Protein AF-A0A972EZA9-F1 (afdb_monomer)

Secondary structure (DSSP, 8-state):
---EEE--GGGPBPPTT----BSEEEEEE-TTT--EEEEETTTGGGT-GGGGGHHHHHHHHHTT---HHHHHHHHHTTSS-HHHHHHHHHHHT-S---HHHHHHHHHHHHHHHHH----HHHHHHHHHHHSS---HHHHHHHHHH--

pLDDT: mean 78.67, std 12.11, range [39.59, 97.62]

Structure (mmCIF, N/CA/C/O backbone):
data_AF-A0A972EZA9-F1
#
_entry.id   AF-A0A972EZA9-F1
#
loop_
_atom_site.group_PDB
_atom_site.id
_atom_site.type_symbol
_atom_site.label_atom_id
_atom_site.label_alt_id
_atom_site.label_comp_id
_atom_site.label_asym_id
_atom_site.label_entity_id
_atom_site.label_seq_id
_atom_site.pdbx_PDB_ins_code
_atom_site.Cartn_x
_atom_site.Cartn_y
_atom_site.Cartn_z
_atom_site.occupancy
_atom_site.B_iso_or_equiv
_atom_site.auth_seq_id
_atom_site.auth_comp_id
_atom_site.auth_asym_id
_atom_site.auth_atom_id
_atom_site.pdbx_PDB_model_num
ATOM 1 N N . MET A 1 1 ? -17.275 0.789 0.125 1.00 39.59 1 MET A N 1
ATOM 2 C CA . MET A 1 1 ? -16.044 0.893 0.938 1.00 39.59 1 MET A CA 1
ATOM 3 C C . MET A 1 1 ? -15.950 2.340 1.412 1.00 39.59 1 MET A C 1
ATOM 5 O O . MET A 1 1 ? -15.148 3.080 0.875 1.00 39.59 1 MET A O 1
ATOM 9 N N . ASP A 1 2 ? -16.783 2.738 2.380 1.00 45.19 2 ASP A N 1
ATOM 10 C CA . ASP A 1 2 ? -16.853 4.120 2.907 1.00 45.19 2 ASP A CA 1
ATOM 11 C C . ASP A 1 2 ? -16.716 4.109 4.439 1.00 45.19 2 ASP A C 1
ATOM 13 O O . ASP A 1 2 ? -17.569 4.593 5.177 1.00 45.19 2 ASP A O 1
ATOM 17 N N . HIS A 1 3 ? -15.659 3.468 4.941 1.00 64.31 3 HIS A N 1
ATOM 18 C CA . HIS A 1 3 ? -15.493 3.205 6.377 1.00 64.31 3 HIS A CA 1
ATOM 19 C C . HIS A 1 3 ? -14.159 3.718 6.936 1.00 64.31 3 HIS A C 1
ATOM 21 O O . HIS A 1 3 ? -13.709 3.263 7.982 1.00 64.31 3 HIS A O 1
ATOM 27 N N . ILE A 1 4 ? -13.485 4.636 6.239 1.00 63.25 4 ILE A N 1
ATOM 28 C CA . ILE A 1 4 ? -12.234 5.240 6.714 1.00 63.25 4 ILE A CA 1
ATOM 29 C C . ILE A 1 4 ? -12.410 6.751 6.734 1.00 63.25 4 ILE A C 1
ATOM 31 O O . ILE A 1 4 ? -12.702 7.356 5.705 1.00 63.25 4 ILE A O 1
ATOM 35 N N . TRP A 1 5 ? -12.196 7.344 7.905 1.00 70.12 5 TRP A N 1
ATOM 36 C CA . TRP A 1 5 ? -12.274 8.783 8.119 1.00 70.12 5 TRP A CA 1
ATOM 37 C C . TRP A 1 5 ? -10.928 9.301 8.611 1.00 70.12 5 TRP A C 1
ATOM 39 O O . TRP A 1 5 ? -10.218 8.642 9.380 1.00 70.12 5 TRP A O 1
ATOM 49 N N . TYR A 1 6 ? -10.575 10.499 8.160 1.00 66.81 6 TYR A N 1
ATOM 50 C CA . TYR A 1 6 ? -9.352 11.180 8.559 1.00 66.81 6 TYR A CA 1
ATOM 51 C C . TYR A 1 6 ? -9.716 12.382 9.422 1.00 66.81 6 TYR A C 1
ATOM 53 O O . TYR A 1 6 ? -10.612 13.144 9.068 1.00 66.81 6 TYR A O 1
ATOM 61 N N . ALA A 1 7 ? -9.022 12.527 10.544 1.00 67.00 7 ALA A N 1
ATOM 62 C CA . ALA A 1 7 ? -9.154 13.655 11.452 1.00 67.00 7 ALA A CA 1
ATOM 63 C C . ALA A 1 7 ? -7.801 14.358 11.564 1.00 67.00 7 ALA A C 1
ATOM 65 O O . ALA A 1 7 ? -6.759 13.693 11.585 1.00 67.00 7 ALA A O 1
ATOM 66 N N . ASP A 1 8 ? -7.802 15.684 11.651 1.00 70.94 8 ASP A N 1
ATOM 67 C CA . ASP A 1 8 ? -6.594 16.425 11.998 1.00 70.94 8 ASP A CA 1
ATOM 68 C C . ASP A 1 8 ? -6.173 16.119 13.443 1.00 70.94 8 ASP A C 1
ATOM 70 O O . ASP A 1 8 ? -6.900 15.488 14.210 1.00 70.94 8 ASP A O 1
ATOM 74 N N . ILE A 1 9 ? -4.958 16.514 13.834 1.00 69.75 9 ILE A N 1
ATOM 75 C CA . ILE A 1 9 ? -4.463 16.224 15.191 1.00 69.75 9 ILE A CA 1
ATOM 76 C C . ILE A 1 9 ? -5.300 16.908 16.280 1.00 69.75 9 ILE A C 1
ATOM 78 O O . ILE A 1 9 ? -5.367 16.409 17.399 1.00 69.75 9 ILE A O 1
ATOM 82 N N . GLU A 1 10 ? -5.934 18.027 15.931 1.00 77.19 10 GLU A N 1
ATOM 83 C CA . GLU A 1 10 ? -6.837 18.799 16.788 1.00 77.19 10 GLU A CA 1
ATOM 84 C C . GLU A 1 10 ? -8.171 18.069 17.010 1.00 77.19 10 GLU A C 1
ATOM 86 O O . GLU A 1 10 ? -8.736 18.151 18.096 1.00 77.19 10 GLU A O 1
ATOM 91 N N . ASP A 1 11 ? -8.600 17.269 16.028 1.00 78.94 11 ASP A N 1
ATOM 92 C CA . ASP A 1 11 ? -9.815 16.444 16.059 1.00 78.94 11 ASP A CA 1
ATOM 93 C C . ASP A 1 11 ? -9.513 14.961 16.332 1.00 78.94 11 ASP A C 1
ATOM 95 O O . ASP A 1 11 ? -10.357 14.078 16.130 1.00 78.94 11 ASP A O 1
ATOM 99 N N . ALA A 1 12 ? -8.283 14.657 16.757 1.00 77.25 12 ALA A N 1
ATOM 100 C CA . ALA A 1 12 ? -7.857 13.289 16.972 1.00 77.25 12 ALA A CA 1
ATOM 101 C C . ALA A 1 12 ? -8.696 12.629 18.067 1.00 77.25 12 ALA A C 1
ATOM 103 O O . ALA A 1 12 ? -8.930 13.190 19.138 1.00 77.25 12 ALA A O 1
ATOM 104 N N . ARG A 1 13 ? -9.107 11.386 17.819 1.00 77.38 13 ARG A N 1
ATOM 105 C CA . ARG A 1 13 ? -9.858 10.588 18.792 1.00 77.38 13 ARG A CA 1
ATOM 106 C C . ARG A 1 13 ? -8.948 9.594 19.499 1.00 77.38 13 ARG A C 1
ATOM 108 O O . ARG A 1 13 ? -7.852 9.274 19.029 1.00 77.38 13 ARG A O 1
ATOM 115 N N . ALA A 1 14 ? -9.405 9.106 20.647 1.00 80.31 14 ALA A N 1
ATOM 116 C CA . ALA A 1 14 ? -8.828 7.929 21.277 1.00 80.31 14 ALA A CA 1
ATOM 117 C C . ALA A 1 14 ? -9.458 6.668 20.671 1.00 80.31 14 ALA A C 1
ATOM 119 O O . ALA A 1 14 ? -10.646 6.645 20.363 1.00 80.31 14 ALA A O 1
ATOM 120 N N . CYS A 1 15 ? -8.659 5.621 20.498 1.00 78.25 15 CYS A N 1
ATOM 121 C CA . CYS A 1 15 ? -9.165 4.306 20.122 1.00 78.25 15 CYS A CA 1
ATOM 122 C C . CYS A 1 15 ? -9.945 3.689 21.278 1.00 78.25 15 CYS A C 1
ATOM 124 O O . CYS A 1 15 ? -9.588 3.919 22.431 1.00 78.25 15 CYS A O 1
ATOM 126 N N . GLU A 1 16 ? -10.792 2.707 20.977 1.00 74.69 16 GLU A N 1
ATOM 127 C CA . GLU A 1 16 ? -11.295 1.750 21.977 1.00 74.69 16 GLU A CA 1
ATOM 128 C C . GLU A 1 16 ? -10.173 1.015 22.744 1.00 74.69 16 GLU A C 1
ATOM 130 O O . GLU A 1 16 ? -10.305 0.714 23.925 1.00 74.69 16 GLU A O 1
ATOM 135 N N . CYS A 1 17 ? -9.005 0.800 22.118 1.00 75.06 17 CYS A N 1
ATOM 136 C CA . CYS A 1 17 ? -7.808 0.255 22.780 1.00 75.06 17 CYS A CA 1
ATOM 137 C C . CYS A 1 17 ? -7.101 1.272 23.720 1.00 75.06 17 CYS A C 1
ATOM 139 O O . CYS A 1 17 ? -6.057 0.959 24.291 1.00 75.06 17 CYS A O 1
ATOM 141 N N . GLY A 1 18 ? -7.603 2.508 23.841 1.00 76.44 18 GLY A N 1
ATOM 142 C CA . GLY A 1 18 ? -7.013 3.604 24.625 1.00 76.44 18 GLY A CA 1
ATOM 143 C C . GLY A 1 18 ? -5.863 4.359 23.942 1.00 76.44 18 GLY A C 1
ATOM 144 O O . GLY A 1 18 ? -5.306 5.290 24.520 1.00 76.44 18 GLY A O 1
ATOM 145 N N . HIS A 1 19 ? -5.481 3.985 22.716 1.00 78.31 19 HIS A N 1
ATOM 146 C CA . HIS A 1 19 ? -4.401 4.647 21.977 1.00 78.31 19 HIS A CA 1
ATOM 147 C C . HIS A 1 19 ? -4.813 6.055 21.520 1.00 78.31 19 HIS A C 1
ATOM 149 O O . HIS A 1 19 ? -5.877 6.219 20.927 1.00 78.31 19 HIS A O 1
ATOM 155 N N . TYR A 1 20 ? -3.956 7.054 21.743 1.00 75.69 20 TYR A N 1
ATOM 156 C CA . TYR A 1 20 ? -4.186 8.453 21.372 1.00 75.69 20 TYR A CA 1
ATOM 157 C C . TYR A 1 20 ? -2.854 9.136 21.008 1.00 75.69 20 TYR A C 1
ATOM 159 O O . TYR A 1 20 ? -1.851 8.872 21.679 1.00 75.69 20 TYR A O 1
ATOM 167 N N . PRO A 1 21 ? -2.811 10.034 20.004 1.00 75.56 21 PRO A N 1
ATOM 168 C CA . PRO A 1 21 ? -3.903 10.445 19.114 1.00 75.56 21 PRO A CA 1
ATOM 169 C C . PRO A 1 21 ? -4.093 9.500 17.917 1.00 75.56 21 PRO A C 1
ATOM 171 O O . PRO A 1 21 ? -3.118 8.994 17.354 1.00 75.56 21 PRO A O 1
ATOM 174 N N . ILE A 1 22 ? -5.338 9.312 17.472 1.00 72.56 22 ILE A N 1
ATOM 175 C CA . ILE A 1 22 ? -5.654 8.673 16.189 1.00 72.56 22 ILE A CA 1
ATOM 176 C C . ILE A 1 22 ? -6.263 9.695 15.239 1.00 72.56 22 ILE A C 1
ATOM 178 O O . ILE A 1 22 ? -7.332 10.243 15.481 1.00 72.56 22 ILE A O 1
ATOM 182 N N . CYS A 1 23 ? -5.572 9.875 14.119 1.00 67.00 23 CYS A N 1
ATOM 183 C CA . CYS A 1 23 ? -5.959 10.750 13.011 1.00 67.00 23 CYS A CA 1
ATOM 184 C C . CYS A 1 23 ? -6.480 9.954 11.797 1.00 67.00 23 CYS A C 1
ATOM 186 O O . CYS A 1 23 ? -6.882 10.524 10.791 1.00 67.00 23 CYS A O 1
ATOM 188 N N . GLU A 1 24 ? -6.419 8.621 11.861 1.00 69.94 24 GLU A N 1
ATOM 189 C CA . GLU A 1 24 ? -6.881 7.707 10.815 1.00 69.94 24 GLU A CA 1
ATOM 190 C C . GLU A 1 24 ? -7.765 6.648 11.470 1.00 69.94 24 GLU A C 1
ATOM 192 O O . GLU A 1 24 ? -7.262 5.682 12.056 1.00 69.94 24 GLU A O 1
ATOM 197 N N . ILE A 1 25 ? -9.073 6.898 11.426 1.00 74.94 25 ILE A N 1
ATOM 198 C CA . ILE A 1 25 ? -10.100 6.078 12.061 1.00 74.94 25 ILE A CA 1
ATOM 199 C C . ILE A 1 25 ? -10.642 5.113 11.011 1.00 74.94 25 ILE A C 1
ATOM 201 O O . ILE A 1 25 ? -11.157 5.518 9.968 1.00 74.94 25 ILE A O 1
ATOM 205 N N . CYS A 1 26 ? -10.514 3.825 11.298 1.00 73.31 26 CYS A N 1
ATOM 206 C CA . CYS A 1 26 ? -11.174 2.751 10.585 1.00 73.31 26 CYS A CA 1
ATOM 207 C C . CYS A 1 26 ? -12.464 2.400 11.327 1.00 73.31 26 CYS A C 1
ATOM 209 O O . CYS A 1 26 ? -12.459 2.185 12.538 1.00 73.31 26 CYS A O 1
ATOM 211 N N . VAL A 1 27 ? -13.558 2.320 10.586 1.00 76.88 27 VAL A N 1
ATOM 212 C CA . VAL A 1 27 ? -14.851 1.848 11.066 1.00 76.88 27 VAL A CA 1
ATOM 213 C C . VAL A 1 27 ? -14.986 0.397 10.618 1.00 76.88 27 VAL A C 1
ATOM 215 O O . VAL A 1 27 ? -14.868 0.090 9.434 1.00 76.88 27 VAL A O 1
ATOM 218 N N . VAL A 1 28 ? -15.166 -0.513 11.566 1.00 77.75 28 VAL A N 1
ATOM 219 C CA . VAL A 1 28 ? -15.362 -1.937 11.289 1.00 77.75 28 VAL A CA 1
ATOM 220 C C . VAL A 1 28 ? -16.781 -2.295 11.678 1.00 77.75 28 VAL A C 1
ATOM 222 O O . VAL A 1 28 ? -17.170 -2.093 12.823 1.00 77.75 28 VAL A O 1
ATOM 225 N N . GLU A 1 29 ? -17.543 -2.833 10.737 1.00 81.38 29 GLU A N 1
ATOM 226 C CA . GLU A 1 29 ? -18.878 -3.358 10.996 1.00 81.38 29 GLU A CA 1
ATOM 227 C C . GLU A 1 29 ? -18.839 -4.884 10.981 1.00 81.38 29 GLU A C 1
ATOM 229 O O . GLU A 1 29 ? -18.287 -5.506 10.073 1.00 81.38 29 GLU A O 1
ATOM 234 N N . ASN A 1 30 ? -19.414 -5.495 12.011 1.00 77.56 30 ASN A N 1
ATOM 235 C CA . ASN A 1 30 ? -19.639 -6.927 12.049 1.00 77.56 30 ASN A CA 1
ATOM 236 C C . ASN A 1 30 ? -20.946 -7.250 11.316 1.00 77.56 30 ASN A C 1
ATOM 238 O O . ASN A 1 30 ? -22.030 -7.008 11.839 1.00 77.56 30 ASN A O 1
ATOM 242 N N . GLU A 1 31 ? -20.841 -7.867 10.142 1.00 80.00 31 GLU A N 1
ATOM 243 C CA . GLU A 1 31 ? -21.996 -8.211 9.301 1.00 80.00 31 GLU A CA 1
ATOM 244 C C . GLU A 1 31 ? -22.975 -9.210 9.955 1.00 80.00 31 GLU A C 1
ATOM 246 O O . GLU A 1 31 ? -24.133 -9.291 9.553 1.00 80.00 31 GLU A O 1
ATOM 251 N N . VAL A 1 32 ? -22.549 -9.967 10.976 1.00 81.38 32 VAL A N 1
ATOM 252 C CA . VAL A 1 32 ? -23.391 -10.964 11.662 1.00 81.38 32 VAL A CA 1
ATOM 253 C C . VAL A 1 32 ? -24.332 -10.314 12.675 1.00 81.38 32 VAL A C 1
ATOM 255 O O . VAL A 1 32 ? -25.464 -10.766 12.837 1.00 81.38 32 VAL A O 1
ATOM 258 N N . ASN A 1 33 ? -23.869 -9.289 13.394 1.00 86.62 33 ASN A N 1
ATOM 259 C CA . ASN A 1 33 ? -24.625 -8.684 14.497 1.00 86.62 33 ASN A CA 1
ATOM 260 C C . ASN A 1 33 ? -24.825 -7.162 14.373 1.00 86.62 33 ASN A C 1
ATOM 262 O O . ASN A 1 33 ? -25.416 -6.566 15.271 1.00 86.62 33 ASN A O 1
ATOM 266 N N . GLY A 1 34 ? -24.330 -6.539 13.302 1.00 83.62 34 GLY A N 1
ATOM 267 C CA . GLY A 1 34 ? -24.429 -5.101 13.036 1.00 83.62 34 GLY A CA 1
ATOM 268 C C . GLY A 1 34 ? -23.609 -4.220 13.982 1.00 83.62 34 GLY A C 1
ATOM 269 O O . GLY A 1 34 ? -23.815 -3.010 14.028 1.00 83.62 34 GLY A O 1
ATOM 270 N N . THR A 1 35 ? -22.711 -4.796 14.788 1.00 82.62 35 THR A N 1
ATOM 271 C CA . THR A 1 35 ? -21.897 -4.007 15.722 1.00 82.62 35 THR A CA 1
ATOM 272 C C . THR A 1 35 ? -20.856 -3.220 14.945 1.00 82.62 35 THR A C 1
ATOM 274 O O . THR A 1 35 ? -20.051 -3.805 14.222 1.00 82.62 35 THR A O 1
ATOM 277 N N . VAL A 1 36 ? -20.850 -1.904 15.139 1.00 81.50 36 VAL A N 1
ATOM 278 C CA . VAL A 1 36 ? -19.883 -0.986 14.540 1.00 81.50 36 VAL A CA 1
ATOM 279 C C . VAL A 1 36 ? -18.834 -0.608 15.580 1.00 81.50 36 VAL A C 1
ATOM 281 O O . VAL A 1 36 ? -19.169 -0.245 16.706 1.00 81.50 36 VAL A O 1
ATOM 284 N N . LEU A 1 37 ? -17.563 -0.690 15.197 1.00 78.19 37 LEU A N 1
ATOM 285 C CA . LEU A 1 37 ? -16.416 -0.365 16.031 1.00 78.19 37 LEU A CA 1
ATOM 286 C C . LEU A 1 37 ? -15.551 0.695 15.341 1.00 78.19 37 LEU A C 1
ATOM 288 O O . LEU A 1 37 ? -15.067 0.475 14.230 1.00 78.19 37 LEU A O 1
ATOM 292 N N . GLU A 1 38 ? -15.318 1.823 16.012 1.00 77.06 38 GLU A N 1
ATOM 293 C CA . GLU A 1 38 ? -14.343 2.829 15.581 1.00 77.06 38 GLU A CA 1
ATOM 294 C C . GLU A 1 38 ? -12.982 2.542 16.220 1.00 77.06 38 GLU A C 1
ATOM 296 O O . GLU A 1 38 ? -12.821 2.524 17.440 1.00 77.06 38 GLU A O 1
ATOM 301 N N . ILE A 1 39 ? -11.966 2.328 15.395 1.00 77.62 39 ILE A N 1
ATOM 302 C CA . ILE A 1 39 ? -10.610 2.022 15.850 1.00 77.62 39 ILE A CA 1
ATOM 303 C C . ILE A 1 39 ? -9.582 2.783 15.031 1.00 77.62 39 ILE A C 1
ATOM 305 O O . ILE A 1 39 ? -9.783 3.093 13.863 1.00 77.62 39 ILE A O 1
ATOM 309 N N . GLY A 1 40 ? -8.420 3.049 15.616 1.00 70.88 40 GLY A N 1
ATOM 310 C CA . GLY A 1 40 ? -7.298 3.558 14.840 1.00 70.88 40 GLY A CA 1
ATOM 311 C C . GLY A 1 40 ? -6.731 2.504 13.911 1.00 70.88 40 GLY A C 1
ATOM 312 O O . GLY A 1 40 ? -6.642 1.332 14.275 1.00 70.88 40 GLY A O 1
ATOM 313 N N . ASN A 1 41 ? -6.229 2.938 12.756 1.00 68.69 41 ASN A N 1
ATOM 314 C CA . ASN A 1 41 ? -5.480 2.077 11.835 1.00 68.69 41 ASN A CA 1
ATOM 315 C C . ASN A 1 41 ? -4.335 1.315 12.545 1.00 68.69 41 ASN A C 1
ATOM 317 O O . ASN A 1 41 ? -4.051 0.164 12.234 1.00 68.69 41 ASN A O 1
ATOM 321 N N . CYS A 1 42 ? -3.704 1.896 13.573 1.00 67.25 42 CYS A N 1
ATOM 322 C CA . CYS A 1 42 ? -2.702 1.180 14.372 1.00 67.25 42 CYS A CA 1
ATOM 323 C C . CYS A 1 42 ? -3.277 -0.003 15.186 1.00 67.25 42 CYS A C 1
ATOM 325 O O . CYS A 1 42 ? -2.562 -0.985 15.395 1.00 67.25 42 CYS A O 1
ATOM 327 N N . CYS A 1 43 ? -4.551 0.060 15.596 1.00 71.94 43 CYS A N 1
ATOM 328 C CA . CYS A 1 43 ? -5.262 -0.959 16.379 1.00 71.94 43 CYS A CA 1
ATOM 329 C C . CYS A 1 43 ? -6.150 -1.898 15.524 1.00 71.94 43 CYS A C 1
ATOM 331 O O . CYS A 1 43 ? -6.664 -2.866 16.075 1.00 71.94 43 CYS A O 1
ATOM 333 N N . ILE A 1 44 ? -6.252 -1.728 14.191 1.00 71.56 44 ILE A N 1
ATOM 334 C CA . ILE A 1 44 ? -7.005 -2.634 13.275 1.00 71.56 44 ILE A CA 1
ATOM 335 C C . ILE A 1 44 ? -6.630 -4.109 13.426 1.00 71.56 44 ILE A C 1
ATOM 337 O O . ILE A 1 44 ? -7.466 -5.003 13.339 1.00 71.56 44 ILE A O 1
ATOM 341 N N . ASN A 1 45 ? -5.370 -4.364 13.759 1.00 66.56 45 ASN A N 1
ATOM 342 C CA . ASN A 1 45 ? -4.841 -5.712 13.919 1.00 66.56 45 ASN A CA 1
ATOM 343 C C . ASN A 1 45 ? -5.268 -6.387 15.231 1.00 66.56 45 ASN A C 1
ATOM 345 O O . ASN A 1 45 ? -5.042 -7.580 15.393 1.00 66.56 45 ASN A O 1
ATOM 349 N N . GLN A 1 46 ? -5.824 -5.635 16.186 1.00 72.62 46 GLN A N 1
ATOM 350 C CA . GLN A 1 46 ? -6.374 -6.191 17.426 1.00 72.62 46 GLN A CA 1
ATOM 351 C C . GLN A 1 46 ? -7.806 -6.708 17.231 1.00 72.62 46 GLN A C 1
ATOM 353 O O . GLN A 1 46 ? -8.299 -7.441 18.080 1.00 72.62 46 GLN A O 1
ATOM 358 N N . VAL A 1 47 ? -8.456 -6.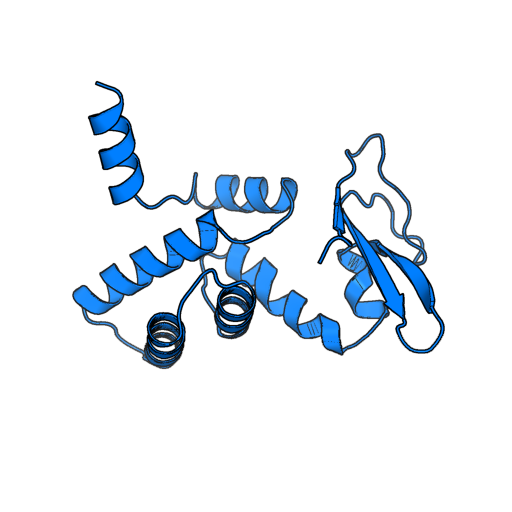345 16.118 1.00 71.88 47 VAL A N 1
ATOM 359 C CA . VAL A 1 47 ? -9.846 -6.717 15.820 1.00 71.88 47 VAL A CA 1
ATOM 360 C C . VAL A 1 47 ? -9.933 -8.073 15.121 1.00 71.88 47 VAL A C 1
ATOM 362 O O . VAL A 1 47 ? -10.766 -8.895 15.485 1.00 71.88 47 VAL A O 1
ATOM 365 N N . SER A 1 48 ? -9.067 -8.336 14.137 1.00 71.38 48 SER A N 1
ATOM 366 C CA . SER A 1 48 ? -8.987 -9.635 13.452 1.00 71.38 48 SER A CA 1
ATOM 367 C C . SER A 1 48 ? -7.607 -9.841 12.827 1.00 71.38 48 SER A C 1
ATOM 369 O O . SER A 1 48 ? -6.997 -8.905 12.304 1.00 71.38 48 SER A O 1
ATOM 371 N N . THR A 1 49 ? -7.132 -11.089 12.817 1.00 70.62 49 THR A N 1
ATOM 372 C CA . THR A 1 49 ? -5.908 -11.495 12.105 1.00 70.62 49 THR A CA 1
ATOM 373 C C . THR A 1 49 ? -6.039 -11.361 10.588 1.00 70.62 49 THR A C 1
ATOM 375 O O . THR A 1 49 ? -5.040 -11.304 9.879 1.00 70.62 49 THR A O 1
ATOM 378 N N . GLU A 1 50 ? -7.259 -11.271 10.058 1.00 66.56 50 GLU A N 1
ATOM 379 C CA . GLU A 1 50 ? -7.511 -11.063 8.625 1.00 66.56 50 GLU A CA 1
ATOM 380 C C . GLU A 1 50 ? -6.930 -9.726 8.131 1.00 66.56 50 GLU A C 1
ATOM 382 O O . GLU A 1 50 ? -6.495 -9.608 6.980 1.00 66.56 50 GLU A O 1
ATOM 387 N N . PHE A 1 51 ? -6.810 -8.744 9.031 1.00 67.56 51 PHE A N 1
ATOM 388 C CA . PHE A 1 51 ? -6.203 -7.446 8.749 1.00 67.56 51 PHE A CA 1
ATOM 389 C C . PHE A 1 51 ? -4.666 -7.461 8.758 1.00 67.56 51 PHE A C 1
ATOM 391 O O . PHE A 1 51 ? -4.050 -6.486 8.325 1.00 67.56 51 PHE A O 1
ATOM 398 N N . ASP A 1 52 ? -4.013 -8.571 9.129 1.00 68.12 52 ASP A N 1
ATOM 399 C CA . ASP A 1 52 ? -2.545 -8.683 9.115 1.00 68.12 52 ASP A CA 1
ATOM 400 C C . ASP A 1 52 ? -1.939 -8.450 7.725 1.00 68.12 52 ASP A C 1
ATOM 402 O O . ASP A 1 52 ? -0.789 -8.018 7.595 1.00 68.12 52 ASP A O 1
ATOM 406 N N . THR A 1 53 ? -2.711 -8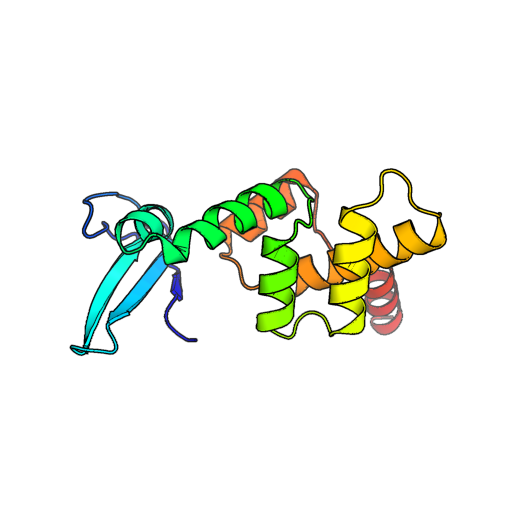.688 6.664 1.00 63.62 53 THR A N 1
ATOM 407 C CA . THR A 1 53 ? -2.293 -8.407 5.285 1.00 63.62 53 THR A CA 1
ATOM 408 C C . THR A 1 53 ? -1.988 -6.917 5.083 1.00 63.62 53 THR A C 1
ATOM 410 O O . THR A 1 53 ? -1.033 -6.576 4.376 1.00 63.62 53 THR A O 1
ATOM 413 N N . LEU A 1 54 ? -2.700 -6.023 5.783 1.00 65.88 54 LEU A N 1
ATOM 414 C CA . LEU A 1 54 ? -2.473 -4.574 5.746 1.00 65.88 54 LEU A CA 1
ATOM 415 C C . LEU A 1 54 ? -1.096 -4.190 6.314 1.00 65.88 54 LEU A C 1
ATOM 417 O O . LEU A 1 54 ? -0.459 -3.261 5.806 1.00 65.88 54 LEU A O 1
ATOM 421 N N . LYS A 1 55 ? -0.555 -4.963 7.274 1.00 66.06 55 LYS A N 1
ATOM 422 C CA . LYS A 1 55 ? 0.804 -4.755 7.822 1.00 66.06 55 LYS A CA 1
ATOM 423 C C . LYS A 1 55 ? 1.892 -4.879 6.762 1.00 66.06 55 LYS A C 1
ATOM 425 O O . LYS A 1 55 ? 2.969 -4.316 6.926 1.00 66.06 55 LYS A O 1
ATOM 430 N N . ARG A 1 56 ? 1.649 -5.631 5.686 1.00 69.81 56 ARG A N 1
ATOM 431 C CA . ARG A 1 56 ? 2.632 -5.839 4.611 1.00 69.81 56 ARG A CA 1
ATOM 432 C C . ARG A 1 56 ? 2.548 -4.769 3.529 1.00 69.81 56 ARG A C 1
ATOM 434 O O . ARG A 1 56 ? 3.513 -4.606 2.789 1.00 69.81 56 ARG A O 1
ATOM 441 N N . ILE A 1 57 ? 1.433 -4.049 3.439 1.00 76.00 57 ILE A N 1
ATOM 442 C CA . ILE A 1 57 ? 1.173 -3.071 2.381 1.00 76.00 57 ILE A CA 1
ATOM 443 C C . ILE A 1 57 ? 1.893 -1.754 2.690 1.00 76.00 57 ILE A C 1
ATOM 445 O O . ILE A 1 57 ? 2.763 -1.331 1.929 1.00 76.00 57 ILE A O 1
ATOM 449 N N . PHE A 1 58 ? 1.610 -1.134 3.838 1.00 74.06 58 PHE A N 1
ATOM 450 C CA . PHE A 1 58 ? 2.098 0.222 4.122 1.00 74.06 58 PHE A CA 1
ATOM 451 C C . PHE A 1 58 ? 3.620 0.344 4.301 1.00 74.06 58 PHE A C 1
ATOM 453 O O . PHE A 1 58 ? 4.202 1.266 3.722 1.00 74.06 58 PHE A O 1
ATOM 460 N N . PRO A 1 59 ? 4.314 -0.550 5.035 1.00 77.00 59 PRO A N 1
ATOM 461 C CA . PRO A 1 59 ? 5.768 -0.465 5.160 1.00 77.00 59 PRO A CA 1
ATOM 462 C C . PRO A 1 59 ? 6.471 -0.644 3.815 1.00 77.00 59 PRO A C 1
ATOM 464 O O . PRO A 1 59 ? 7.370 0.126 3.487 1.00 77.00 59 PRO A O 1
ATOM 467 N N . ALA A 1 60 ? 6.017 -1.598 2.996 1.00 81.06 60 ALA A N 1
ATOM 468 C CA . ALA A 1 60 ? 6.589 -1.835 1.676 1.00 81.06 60 ALA A CA 1
ATOM 469 C C . ALA A 1 60 ? 6.350 -0.648 0.727 1.00 81.06 60 ALA A C 1
ATOM 471 O O . ALA A 1 60 ? 7.297 -0.198 0.080 1.00 81.06 60 ALA A O 1
ATOM 472 N N . LEU A 1 61 ? 5.145 -0.064 0.726 1.00 79.12 61 LEU A N 1
ATOM 473 C CA . LEU A 1 61 ? 4.855 1.169 -0.018 1.00 79.12 61 LEU A CA 1
ATOM 474 C C . LEU A 1 61 ? 5.777 2.311 0.413 1.00 79.12 61 LEU A C 1
ATOM 476 O O . LEU A 1 61 ? 6.381 2.962 -0.440 1.00 79.12 61 LEU A O 1
ATOM 480 N N . ARG A 1 62 ? 5.964 2.514 1.723 1.00 78.69 62 ARG A N 1
ATOM 481 C CA . ARG A 1 62 ? 6.895 3.516 2.269 1.00 78.69 62 ARG A CA 1
ATOM 482 C C . ARG A 1 62 ? 8.353 3.229 1.901 1.00 78.69 62 ARG A C 1
ATOM 484 O O . ARG A 1 62 ? 9.199 4.117 1.954 1.00 78.69 62 ARG A O 1
ATOM 491 N N . GLU A 1 63 ? 8.695 2.005 1.535 1.00 81.75 63 GLU A N 1
ATOM 492 C CA . GLU A 1 63 ? 10.029 1.611 1.074 1.00 81.75 63 GLU A CA 1
ATOM 493 C C . GLU A 1 63 ? 10.191 1.621 -0.448 1.00 81.75 63 GLU A C 1
ATOM 495 O O . GLU A 1 63 ? 11.232 1.189 -0.940 1.00 81.75 63 GLU A O 1
ATOM 500 N N . GLY A 1 64 ? 9.211 2.106 -1.214 1.00 78.88 64 GLY A N 1
ATOM 501 C CA . GLY A 1 64 ? 9.321 2.074 -2.675 1.00 78.88 64 GLY A CA 1
ATOM 502 C C . GLY A 1 64 ? 9.105 0.670 -3.263 1.00 78.88 64 GLY A C 1
ATOM 503 O O . GLY A 1 64 ? 9.374 0.441 -4.445 1.00 78.88 64 GLY A O 1
ATOM 504 N N . ARG A 1 65 ? 8.702 -0.313 -2.446 1.00 84.88 65 ARG A N 1
ATOM 505 C CA . ARG A 1 65 ? 8.635 -1.735 -2.805 1.00 84.88 65 ARG A CA 1
ATOM 506 C C . ARG A 1 65 ? 7.206 -2.118 -3.170 1.00 84.88 65 ARG A C 1
ATOM 508 O O . ARG A 1 65 ? 6.270 -1.775 -2.465 1.00 84.88 65 ARG A O 1
ATOM 515 N N . ILE A 1 66 ? 7.059 -2.904 -4.236 1.00 88.62 66 ILE A N 1
ATOM 516 C CA . ILE A 1 66 ? 5.784 -3.503 -4.648 1.00 88.62 66 ILE A CA 1
ATOM 517 C C . ILE A 1 66 ? 5.876 -4.996 -4.339 1.00 88.62 66 ILE A C 1
ATOM 519 O O . ILE A 1 66 ? 6.553 -5.738 -5.047 1.00 88.62 66 ILE A O 1
ATOM 523 N N . ASN A 1 67 ? 5.286 -5.409 -3.219 1.00 90.25 67 ASN A N 1
ATOM 524 C CA . ASN A 1 67 ? 5.253 -6.801 -2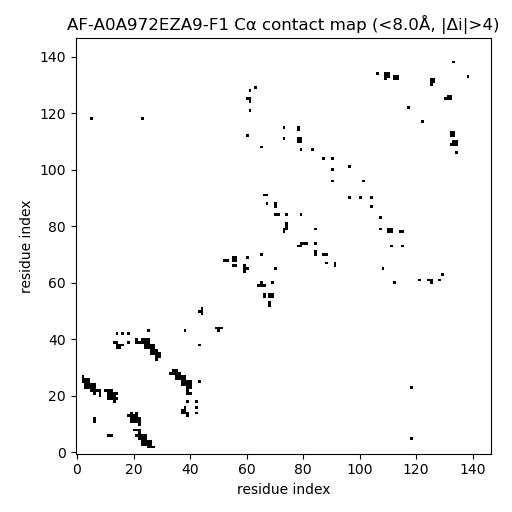.771 1.00 90.25 67 ASN A CA 1
ATOM 525 C C . ASN A 1 67 ? 3.912 -7.469 -3.150 1.00 90.25 67 ASN A C 1
ATOM 527 O O . ASN A 1 67 ? 2.989 -6.771 -3.571 1.00 90.25 67 ASN A O 1
ATOM 531 N N . PRO A 1 68 ? 3.760 -8.796 -2.978 1.00 89.94 68 PRO A N 1
ATOM 532 C CA . PRO A 1 68 ? 2.534 -9.499 -3.355 1.00 89.94 68 PRO A CA 1
ATOM 533 C C . PRO A 1 68 ? 1.261 -8.967 -2.687 1.00 89.94 68 PRO A C 1
ATOM 535 O O . PRO A 1 68 ? 0.212 -8.976 -3.318 1.00 89.94 68 PRO A O 1
ATOM 538 N N . ALA A 1 69 ? 1.347 -8.456 -1.453 1.00 87.56 69 ALA A N 1
ATOM 539 C CA . ALA A 1 69 ? 0.195 -7.874 -0.764 1.00 87.56 69 ALA A CA 1
ATOM 540 C C . ALA A 1 69 ? -0.266 -6.560 -1.419 1.00 87.56 69 ALA A C 1
ATOM 542 O O . ALA A 1 69 ? -1.461 -6.341 -1.576 1.00 87.56 69 ALA A O 1
ATOM 543 N N . ILE A 1 70 ? 0.674 -5.711 -1.852 1.00 90.06 70 ILE A N 1
ATOM 544 C CA . ILE A 1 70 ? 0.360 -4.486 -2.605 1.00 90.06 70 ILE A CA 1
ATOM 545 C C . ILE A 1 70 ? -0.236 -4.835 -3.967 1.00 90.06 70 ILE A C 1
ATOM 547 O O . ILE A 1 70 ? -1.184 -4.184 -4.389 1.00 90.06 70 ILE A O 1
ATOM 551 N N . ILE A 1 71 ? 0.301 -5.855 -4.645 1.00 92.50 71 ILE A N 1
ATOM 552 C CA . ILE A 1 71 ? -0.207 -6.301 -5.950 1.00 92.50 71 ILE A CA 1
ATOM 553 C C . ILE A 1 71 ? -1.658 -6.779 -5.819 1.00 92.50 71 ILE A C 1
ATOM 555 O O . ILE A 1 71 ? -2.515 -6.351 -6.586 1.00 92.50 71 ILE A O 1
ATOM 559 N N . ASP A 1 72 ? -1.942 -7.631 -4.831 1.00 89.94 72 ASP A N 1
ATOM 560 C CA . ASP A 1 72 ? -3.296 -8.127 -4.565 1.00 89.94 72 ASP A CA 1
ATOM 561 C C . ASP A 1 72 ? -4.264 -6.990 -4.213 1.00 89.94 72 ASP A C 1
ATOM 563 O O . ASP A 1 72 ? -5.359 -6.913 -4.770 1.00 89.94 72 ASP A O 1
ATOM 567 N N . TYR A 1 73 ? -3.837 -6.061 -3.353 1.00 87.94 73 TYR A N 1
ATOM 568 C CA . TYR A 1 73 ? -4.633 -4.890 -3.000 1.00 87.94 73 TYR A CA 1
ATOM 569 C C . TYR A 1 73 ? -4.921 -4.002 -4.217 1.00 87.94 73 TYR A C 1
ATOM 571 O O . TYR A 1 73 ? -6.076 -3.678 -4.474 1.00 87.94 73 TYR A O 1
ATOM 579 N N . ALA A 1 74 ? -3.900 -3.656 -5.004 1.00 90.81 74 ALA A N 1
ATOM 580 C CA . ALA A 1 74 ? -4.053 -2.820 -6.191 1.00 90.81 74 ALA A CA 1
ATOM 581 C C . ALA A 1 74 ? -4.993 -3.453 -7.228 1.00 90.81 74 ALA A C 1
ATOM 583 O O . ALA A 1 74 ? -5.805 -2.752 -7.826 1.00 90.81 74 ALA A O 1
ATOM 584 N N . PHE A 1 75 ? -4.926 -4.774 -7.401 1.00 93.19 75 PHE A N 1
ATOM 585 C CA . PHE A 1 75 ? -5.831 -5.507 -8.281 1.00 93.19 75 PHE A CA 1
ATOM 586 C C . PHE A 1 75 ? -7.278 -5.481 -7.774 1.00 93.19 75 PHE A C 1
ATOM 588 O O . PHE A 1 75 ? -8.188 -5.147 -8.526 1.00 93.19 75 PHE A O 1
ATOM 595 N N . LYS A 1 76 ? -7.500 -5.761 -6.482 1.00 88.06 76 LYS A N 1
ATOM 596 C CA . LYS A 1 76 ? -8.838 -5.711 -5.862 1.00 88.06 76 LYS A CA 1
ATOM 597 C C . LYS A 1 76 ? -9.477 -4.323 -5.929 1.00 88.06 76 LYS A C 1
ATOM 599 O O . LYS A 1 76 ? -10.695 -4.222 -5.977 1.00 88.06 76 LYS A O 1
ATOM 604 N N . GLN A 1 77 ? -8.659 -3.272 -5.930 1.00 85.75 77 GLN A N 1
ATOM 605 C CA . GLN A 1 77 ? -9.095 -1.881 -6.075 1.00 85.75 77 GLN A CA 1
ATOM 606 C C . GLN A 1 77 ? -9.246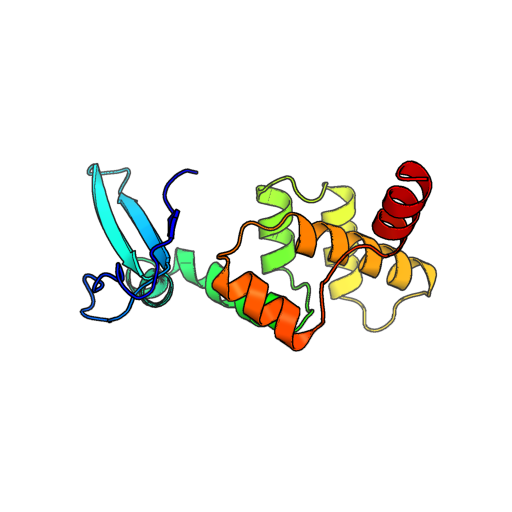 -1.436 -7.542 1.00 85.75 77 GLN A C 1
ATOM 608 O O . GLN A 1 77 ? -9.577 -0.282 -7.790 1.00 85.75 77 GLN A O 1
ATOM 613 N N . GLY A 1 78 ? -8.978 -2.308 -8.520 1.00 91.00 78 GLY A N 1
ATOM 614 C CA . GLY A 1 78 ? -9.066 -1.971 -9.944 1.00 91.00 78 GLY A CA 1
ATOM 615 C C . GL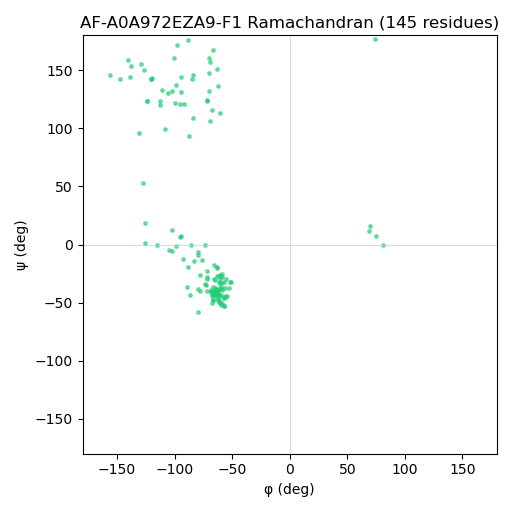Y A 1 78 ? -7.983 -1.006 -10.443 1.00 91.00 78 GLY A C 1
ATOM 616 O O . GLY A 1 78 ? -8.126 -0.440 -11.521 1.00 91.00 78 GLY A O 1
ATOM 617 N N . ILE A 1 79 ? -6.899 -0.813 -9.681 1.00 94.56 79 ILE A N 1
ATOM 618 C CA . ILE A 1 79 ? -5.781 0.071 -10.052 1.00 94.56 79 ILE A CA 1
ATOM 619 C C . ILE A 1 79 ? -4.923 -0.564 -11.152 1.00 94.56 79 ILE A C 1
ATOM 621 O O . ILE A 1 79 ? -4.381 0.135 -12.002 1.00 94.56 79 ILE A O 1
ATOM 625 N N . ILE A 1 80 ? -4.794 -1.892 -11.119 1.00 96.50 80 ILE A N 1
ATOM 626 C CA . ILE A 1 80 ? -4.064 -2.679 -12.115 1.00 96.50 80 ILE A CA 1
ATOM 627 C C . ILE A 1 80 ? -4.959 -3.782 -12.674 1.00 96.50 80 ILE A C 1
ATOM 629 O O . ILE A 1 80 ? -5.827 -4.300 -11.969 1.00 96.50 80 ILE A O 1
ATOM 633 N N . ASN A 1 81 ? -4.721 -4.171 -13.924 1.00 97.12 81 ASN A N 1
ATOM 634 C CA . ASN A 1 81 ? -5.459 -5.259 -14.576 1.00 97.12 81 ASN A CA 1
ATOM 635 C C . ASN A 1 81 ? -4.827 -6.649 -14.337 1.00 97.12 81 ASN A C 1
ATOM 637 O O . ASN A 1 81 ? -3.751 -6.769 -13.743 1.00 97.12 81 ASN A O 1
ATOM 641 N N . ASP A 1 82 ? -5.484 -7.710 -14.823 1.00 97.56 82 ASP A N 1
ATOM 642 C CA . ASP A 1 82 ? -5.016 -9.100 -14.687 1.00 97.56 82 ASP A CA 1
ATOM 643 C C . ASP A 1 82 ? -3.604 -9.315 -15.244 1.00 97.56 82 ASP A C 1
ATOM 645 O O . ASP A 1 82 ? -2.754 -9.925 -14.593 1.00 97.56 82 ASP A O 1
ATOM 649 N N . TRP A 1 83 ? -3.317 -8.759 -16.424 1.00 97.62 83 TRP A N 1
ATOM 650 C CA . TRP A 1 83 ? -2.003 -8.890 -17.048 1.00 97.62 83 TRP A CA 1
ATOM 651 C C . TRP A 1 83 ? -0.912 -8.194 -16.223 1.00 97.62 83 TRP A C 1
ATOM 653 O O . TRP A 1 83 ? 0.177 -8.741 -16.048 1.00 97.62 83 TRP A O 1
ATOM 663 N N . GLU A 1 84 ? -1.191 -7.007 -15.680 1.00 97.25 84 GLU A N 1
ATOM 664 C CA . GLU A 1 84 ? -0.259 -6.265 -14.826 1.00 97.25 84 GLU A CA 1
ATOM 665 C C . GLU A 1 84 ? -0.008 -6.991 -13.507 1.00 97.25 84 GLU A C 1
ATOM 667 O O . GLU A 1 84 ? 1.140 -7.089 -13.071 1.00 97.25 84 GLU A O 1
ATOM 672 N N . LYS A 1 85 ? -1.052 -7.560 -12.901 1.00 96.88 85 LYS A N 1
ATOM 673 C CA . LYS A 1 85 ? -0.932 -8.416 -11.718 1.00 96.88 85 LYS A CA 1
ATOM 674 C C . LYS A 1 85 ? -0.013 -9.606 -11.990 1.00 96.88 85 LYS A C 1
ATOM 676 O O . LYS A 1 85 ? 0.949 -9.812 -11.244 1.00 96.88 85 LYS A O 1
ATOM 681 N N . ASP A 1 86 ? -0.268 -10.357 -13.057 1.00 96.75 86 ASP A N 1
ATOM 682 C CA . ASP A 1 86 ? 0.533 -11.531 -13.413 1.00 96.75 86 ASP A CA 1
ATOM 683 C C . ASP A 1 86 ? 1.979 -11.151 -13.741 1.00 96.75 86 ASP A C 1
ATOM 685 O O . ASP A 1 86 ? 2.925 -11.804 -13.286 1.00 96.75 86 ASP A O 1
ATOM 689 N N . PHE A 1 87 ? 2.169 -10.045 -14.464 1.00 96.31 87 PHE A N 1
ATOM 690 C CA . PHE A 1 87 ? 3.482 -9.484 -14.751 1.00 96.31 87 PHE A CA 1
ATOM 691 C C . PHE A 1 87 ? 4.243 -9.136 -13.466 1.00 96.31 87 PHE A C 1
ATOM 693 O O . PHE A 1 87 ? 5.392 -9.557 -13.306 1.00 96.31 87 PHE A O 1
ATOM 700 N N . LEU A 1 88 ? 3.621 -8.409 -12.532 1.00 95.12 88 LEU A N 1
ATOM 701 C CA . LEU A 1 88 ? 4.251 -8.005 -11.275 1.00 95.12 88 LEU A CA 1
ATOM 702 C C . LEU A 1 88 ? 4.598 -9.215 -10.401 1.00 95.12 88 LEU A C 1
ATOM 704 O O . LEU A 1 88 ? 5.703 -9.268 -9.862 1.00 95.12 88 LEU A O 1
ATOM 708 N N . LEU A 1 89 ? 3.708 -10.209 -10.293 1.00 94.56 89 LEU A N 1
ATOM 709 C CA . LEU A 1 89 ? 3.977 -11.446 -9.549 1.00 94.56 89 LEU A CA 1
ATOM 710 C C . LEU A 1 89 ? 5.113 -12.257 -10.183 1.00 94.56 89 LEU A C 1
ATOM 712 O O . LEU A 1 89 ? 5.940 -12.826 -9.466 1.00 94.56 89 LEU A O 1
ATOM 716 N N . ASN A 1 90 ? 5.186 -12.298 -11.516 1.00 93.62 90 ASN A N 1
ATOM 717 C CA . ASN A 1 90 ? 6.268 -12.970 -12.229 1.00 93.62 90 ASN A CA 1
ATOM 718 C C . ASN A 1 90 ? 7.609 -12.262 -12.009 1.00 93.62 90 ASN A C 1
ATOM 720 O O . ASN A 1 90 ? 8.599 -12.912 -11.681 1.00 93.62 90 ASN A O 1
ATOM 724 N N . VAL A 1 91 ? 7.631 -10.936 -12.156 1.00 92.25 91 VAL A N 1
ATOM 725 C CA . VAL A 1 91 ? 8.812 -10.093 -11.941 1.00 92.25 91 VAL A CA 1
ATOM 726 C C . VAL A 1 91 ? 9.299 -10.176 -10.497 1.00 92.25 91 VAL A C 1
ATOM 728 O O . VAL A 1 91 ? 10.498 -10.315 -10.279 1.00 92.25 91 VAL A O 1
ATOM 731 N N . TRP A 1 92 ? 8.390 -10.166 -9.521 1.00 87.81 92 TRP A N 1
ATOM 732 C CA . TRP A 1 92 ? 8.735 -10.236 -8.100 1.00 87.81 92 TRP A CA 1
ATOM 733 C C . TRP A 1 92 ? 9.519 -11.507 -7.735 1.00 87.81 92 TRP A C 1
ATOM 735 O O . TRP A 1 92 ? 10.392 -11.467 -6.874 1.00 87.81 92 TRP A O 1
ATOM 745 N N . ARG A 1 93 ? 9.245 -12.632 -8.410 1.00 86.12 93 ARG A N 1
ATOM 746 C CA . ARG A 1 93 ? 9.929 -13.919 -8.181 1.00 86.12 93 ARG A CA 1
ATOM 747 C C . ARG A 1 93 ? 11.301 -14.022 -8.859 1.00 86.12 93 ARG A C 1
ATOM 749 O O . ARG A 1 93 ? 12.005 -15.004 -8.639 1.00 86.12 93 ARG A O 1
ATOM 756 N N . ARG A 1 94 ? 11.679 -13.071 -9.720 1.00 86.62 94 ARG A N 1
ATOM 757 C CA . ARG A 1 94 ? 12.928 -13.123 -10.496 1.00 86.62 94 ARG A CA 1
ATOM 758 C C . ARG A 1 94 ? 14.058 -12.376 -9.794 1.00 86.62 94 ARG A C 1
ATOM 760 O O . ARG A 1 94 ? 13.859 -11.298 -9.250 1.00 86.62 94 ARG A O 1
ATOM 767 N N . HIS A 1 95 ? 15.274 -12.905 -9.921 1.00 76.38 95 HIS A N 1
ATOM 768 C CA . HIS A 1 95 ? 16.491 -12.236 -9.448 1.00 76.38 95 HIS A CA 1
ATOM 769 C C . HIS A 1 95 ? 16.985 -11.114 -10.379 1.00 76.38 95 HIS A C 1
ATOM 771 O O . HIS A 1 95 ? 17.639 -10.187 -9.910 1.00 76.38 95 HIS A O 1
ATOM 777 N N . TYR A 1 96 ? 16.668 -11.170 -11.680 1.00 87.00 96 TYR A N 1
ATOM 778 C CA . TYR A 1 96 ? 17.125 -10.198 -12.681 1.00 87.00 96 TYR A CA 1
ATOM 779 C C . TYR A 1 96 ? 16.008 -9.837 -13.665 1.00 87.00 96 TYR A C 1
ATOM 781 O O . TYR A 1 96 ? 15.209 -10.694 -14.056 1.00 87.00 96 TYR A O 1
ATOM 789 N N . LEU A 1 97 ? 15.981 -8.571 -14.089 1.00 89.31 97 LEU A N 1
ATOM 790 C CA . LEU A 1 97 ? 15.016 -8.031 -15.047 1.00 89.31 97 LEU A CA 1
ATOM 791 C C . LEU A 1 97 ? 15.727 -7.475 -16.272 1.00 89.31 97 LEU A C 1
ATOM 793 O O . LEU A 1 97 ? 16.769 -6.834 -16.162 1.00 89.31 97 LEU A O 1
ATOM 797 N N . THR A 1 98 ? 15.124 -7.674 -17.441 1.00 93.31 98 THR A N 1
ATOM 798 C CA . THR A 1 98 ? 15.551 -6.962 -18.652 1.00 93.31 98 THR A CA 1
ATOM 799 C C . THR A 1 98 ? 15.207 -5.475 -18.537 1.00 93.31 98 THR A C 1
ATOM 801 O O . THR A 1 98 ? 14.263 -5.106 -17.836 1.00 93.31 98 THR A O 1
ATOM 804 N N . SER A 1 99 ? 15.899 -4.607 -19.280 1.00 92.31 99 SER A N 1
ATOM 805 C CA . SER A 1 99 ? 15.633 -3.158 -19.260 1.00 92.31 99 SER A CA 1
ATOM 806 C C . SER A 1 99 ? 14.174 -2.818 -19.591 1.00 92.31 99 SER A C 1
ATOM 808 O O . SER A 1 99 ? 13.585 -1.939 -18.966 1.00 92.31 99 SER A O 1
ATOM 810 N N . ARG A 1 100 ? 13.554 -3.559 -20.523 1.00 91.12 100 ARG A N 1
ATOM 811 C CA . ARG A 1 100 ? 12.133 -3.394 -20.879 1.00 91.12 100 ARG A CA 1
ATOM 812 C C . ARG A 1 100 ? 11.204 -3.778 -19.727 1.00 91.12 100 ARG A C 1
ATOM 814 O O . ARG A 1 100 ? 10.255 -3.056 -19.441 1.00 91.12 100 ARG A O 1
ATOM 821 N N . GLN A 1 101 ? 11.492 -4.887 -19.043 1.00 92.25 101 GLN A N 1
ATOM 822 C CA . GLN A 1 101 ? 10.727 -5.311 -17.869 1.00 92.25 101 GLN A CA 1
ATOM 823 C C . GLN A 1 101 ? 10.887 -4.323 -16.713 1.00 92.25 101 GLN A C 1
ATOM 825 O O . GLN A 1 101 ? 9.895 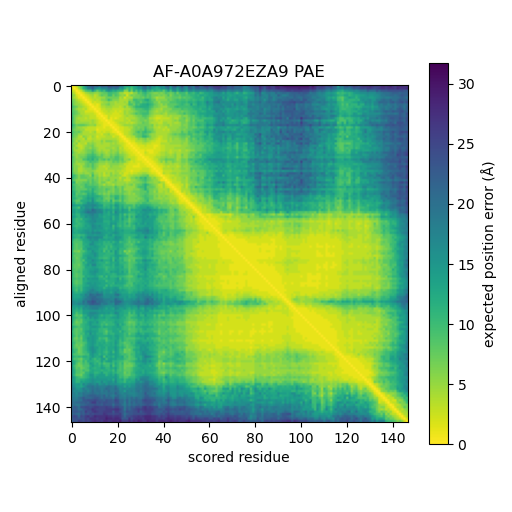-3.974 -16.086 1.00 92.25 101 GLN A O 1
ATOM 830 N N . ALA A 1 102 ? 12.101 -3.829 -16.462 1.00 91.00 102 ALA A N 1
ATOM 831 C CA . ALA A 1 102 ? 12.353 -2.827 -15.433 1.00 91.00 102 ALA A CA 1
ATOM 832 C C . ALA A 1 102 ? 11.599 -1.516 -15.716 1.00 91.00 102 ALA A C 1
ATOM 834 O O . ALA A 1 102 ? 10.973 -0.965 -14.812 1.00 91.00 102 ALA A O 1
ATOM 835 N N . ALA A 1 103 ? 11.595 -1.053 -16.971 1.00 91.75 103 ALA A N 1
ATOM 836 C CA . ALA A 1 103 ? 10.836 0.125 -17.383 1.00 91.75 103 ALA A CA 1
ATOM 837 C C . ALA A 1 103 ? 9.325 -0.073 -17.190 1.00 91.75 103 ALA A C 1
ATOM 839 O O . ALA A 1 103 ? 8.670 0.763 -16.570 1.00 91.75 103 ALA A O 1
ATOM 840 N N . LYS A 1 104 ? 8.777 -1.210 -17.640 1.00 93.50 104 LYS A N 1
ATOM 841 C CA . LYS A 1 104 ? 7.348 -1.507 -17.480 1.00 93.50 104 LYS A CA 1
ATOM 842 C C . LYS A 1 104 ? 6.950 -1.667 -16.013 1.00 93.50 104 LYS A C 1
ATOM 844 O O . LYS A 1 104 ? 5.928 -1.141 -15.589 1.00 93.50 104 LYS A O 1
ATOM 849 N N . PHE A 1 105 ? 7.787 -2.321 -15.215 1.00 92.69 105 PHE A N 1
ATOM 850 C CA . PHE A 1 105 ? 7.596 -2.432 -13.774 1.00 92.69 105 PHE A CA 1
ATOM 851 C C . PHE A 1 105 ? 7.577 -1.055 -13.101 1.00 92.69 105 PHE A C 1
ATOM 853 O O . PHE A 1 105 ? 6.719 -0.791 -12.263 1.00 92.69 105 PHE A O 1
ATOM 860 N N . LYS A 1 106 ? 8.491 -0.157 -13.491 1.00 90.81 106 LYS A N 1
ATOM 861 C CA . LYS A 1 106 ? 8.535 1.219 -12.986 1.00 90.81 106 LYS A CA 1
ATOM 862 C C . LYS A 1 106 ? 7.254 1.988 -13.336 1.00 90.81 106 LYS A C 1
ATOM 864 O O . LYS A 1 106 ? 6.707 2.646 -12.460 1.00 90.81 106 LYS A O 1
ATOM 869 N N . GLN A 1 107 ? 6.757 1.848 -14.564 1.00 91.81 107 GLN A N 1
ATOM 870 C CA . GLN A 1 107 ? 5.499 2.461 -15.005 1.00 91.81 107 GLN A CA 1
ATOM 871 C C . GLN A 1 107 ? 4.308 1.993 -14.154 1.00 91.81 107 GLN A C 1
ATOM 873 O O . 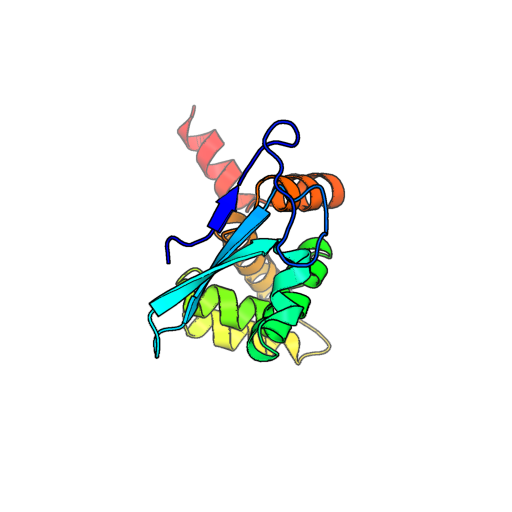GLN A 1 107 ? 3.587 2.812 -13.591 1.00 91.81 107 GLN A O 1
ATOM 878 N N . ILE A 1 108 ? 4.135 0.676 -13.996 1.00 93.31 108 ILE A N 1
ATOM 879 C CA . ILE A 1 108 ? 3.021 0.124 -13.208 1.00 93.31 108 ILE A CA 1
ATOM 880 C C . ILE A 1 108 ? 3.151 0.535 -11.736 1.00 93.31 108 ILE A C 1
ATOM 882 O O . ILE A 1 108 ? 2.170 0.892 -11.093 1.00 93.31 108 ILE A O 1
ATOM 886 N N . ARG A 1 109 ? 4.377 0.553 -11.199 1.00 91.19 109 ARG A N 1
ATOM 887 C CA . ARG A 1 109 ? 4.649 1.045 -9.845 1.00 91.19 109 ARG A CA 1
ATOM 888 C C . ARG A 1 109 ? 4.151 2.484 -9.663 1.00 91.19 109 ARG A C 1
ATOM 890 O O . ARG A 1 109 ? 3.531 2.750 -8.640 1.00 91.19 109 ARG A O 1
ATOM 897 N N . TYR A 1 110 ? 4.415 3.392 -10.605 1.00 90.19 110 TYR A N 1
ATOM 898 C CA . TYR A 1 110 ? 3.918 4.769 -10.514 1.00 90.19 110 TYR A CA 1
ATOM 899 C C . TYR A 1 110 ? 2.394 4.832 -10.537 1.00 90.19 110 TYR A C 1
ATOM 901 O O . TYR A 1 110 ? 1.818 5.465 -9.659 1.00 90.19 110 TYR A O 1
ATOM 909 N N . SER A 1 111 ? 1.751 4.097 -11.448 1.00 91.12 111 SER A N 1
ATOM 910 C CA . SER A 1 111 ? 0.287 3.991 -11.489 1.00 91.12 111 SER A CA 1
ATOM 911 C C . SER A 1 111 ? -0.291 3.530 -10.143 1.00 91.12 111 SER A C 1
ATOM 913 O O . SER A 1 111 ? -1.223 4.150 -9.629 1.00 91.12 111 SER A O 1
ATOM 915 N N . ILE A 1 112 ? 0.320 2.522 -9.506 1.00 91.88 112 ILE A N 1
ATOM 916 C CA . ILE A 1 112 ? -0.067 2.088 -8.158 1.00 91.88 112 ILE A CA 1
ATOM 917 C C . ILE A 1 112 ? 0.112 3.224 -7.149 1.00 91.88 112 ILE A C 1
ATOM 919 O O . ILE A 1 112 ? -0.813 3.517 -6.402 1.00 91.88 112 ILE A O 1
ATOM 923 N N . TYR A 1 113 ? 1.274 3.879 -7.105 1.00 89.06 113 TYR A N 1
ATOM 924 C CA . TYR A 1 113 ? 1.510 4.957 -6.143 1.00 89.06 113 TYR A CA 1
ATOM 925 C C . TYR A 1 113 ? 0.552 6.132 -6.303 1.00 89.06 113 TYR A C 1
ATOM 927 O O . TYR A 1 113 ? 0.180 6.713 -5.287 1.00 89.06 113 TYR A O 1
ATOM 935 N N . GLU A 1 114 ? 0.174 6.491 -7.524 1.00 87.19 114 GLU A N 1
ATOM 936 C CA . GLU A 1 114 ? -0.734 7.607 -7.791 1.00 87.19 114 GLU A CA 1
ATOM 937 C C . GLU A 1 114 ? -2.176 7.294 -7.384 1.00 87.19 114 GLU A C 1
ATOM 939 O O . GLU A 1 114 ? -2.839 8.150 -6.807 1.00 87.19 114 GLU A O 1
ATOM 944 N N . ASN A 1 115 ? -2.644 6.069 -7.637 1.00 89.06 115 ASN A N 1
ATOM 945 C CA . ASN A 1 115 ? -4.060 5.713 -7.497 1.00 89.06 115 ASN A CA 1
ATOM 946 C C . ASN A 1 115 ? -4.385 4.935 -6.215 1.00 89.06 115 ASN A C 1
ATOM 948 O O . ASN A 1 115 ? -5.547 4.649 -5.936 1.00 89.06 115 ASN A O 1
ATOM 952 N N . ILE A 1 116 ? -3.377 4.560 -5.424 1.00 86.38 116 ILE A N 1
ATOM 953 C CA . ILE A 1 116 ? -3.612 3.837 -4.176 1.00 86.38 116 ILE A CA 1
ATOM 954 C C . ILE A 1 116 ? -4.217 4.749 -3.105 1.00 86.38 116 ILE A C 1
ATOM 956 O O . ILE A 1 116 ? -3.628 5.761 -2.712 1.00 86.38 116 ILE A O 1
ATOM 960 N N . HIS A 1 117 ? -5.376 4.338 -2.592 1.00 80.81 117 HIS A N 1
ATOM 961 C CA . HIS A 1 117 ? -6.072 5.007 -1.500 1.00 80.81 117 HIS A CA 1
ATOM 962 C C . HIS A 1 117 ? -5.296 4.828 -0.190 1.00 80.81 117 HIS A C 1
ATOM 964 O O . HIS A 1 117 ? -5.258 3.742 0.387 1.00 80.81 117 HIS A O 1
ATOM 970 N N . ILE A 1 118 ? -4.644 5.896 0.268 1.00 77.56 118 ILE A N 1
ATOM 971 C CA . ILE A 1 118 ? -3.925 5.953 1.547 1.00 77.56 118 ILE A CA 1
ATOM 972 C C . ILE A 1 118 ? -4.154 7.309 2.213 1.00 77.56 118 ILE A C 1
ATOM 974 O O . ILE A 1 118 ? -4.444 8.293 1.532 1.00 77.56 118 ILE A O 1
ATOM 978 N N . SER A 1 119 ? -3.953 7.384 3.530 1.00 71.38 119 SER A N 1
ATOM 979 C CA . SER A 1 119 ? -4.144 8.637 4.262 1.00 71.38 119 SER A CA 1
ATOM 980 C C . SER A 1 119 ? -3.175 9.745 3.819 1.00 71.38 119 SER A C 1
ATOM 982 O O . SER A 1 119 ? -2.030 9.449 3.444 1.00 71.38 119 SER A O 1
ATOM 984 N N . PRO A 1 120 ? -3.570 11.032 3.919 1.00 74.88 120 PRO A N 1
ATOM 985 C CA . PRO A 1 120 ? -2.702 12.165 3.583 1.00 74.88 120 PRO A CA 1
ATOM 986 C C . PRO A 1 120 ? -1.351 12.124 4.307 1.00 74.88 120 PRO A C 1
ATOM 988 O O . PRO A 1 120 ? -0.308 12.397 3.718 1.00 74.88 120 PRO A O 1
ATOM 991 N N . LYS A 1 121 ? -1.341 11.678 5.569 1.00 72.88 121 LYS A N 1
ATOM 992 C CA . LYS A 1 121 ? -0.119 11.499 6.363 1.00 72.88 121 LYS A CA 1
ATOM 993 C C . LYS A 1 121 ? 0.803 10.421 5.782 1.00 72.88 121 LYS A C 1
ATOM 995 O O . LYS A 1 121 ? 2.020 10.606 5.753 1.00 72.88 121 LYS A O 1
ATOM 1000 N N . GLN A 1 122 ? 0.252 9.298 5.309 1.00 76.00 122 GLN A N 1
ATOM 1001 C CA . GLN A 1 122 ? 1.047 8.264 4.633 1.00 76.00 122 GLN A CA 1
ATOM 1002 C C . GLN A 1 122 ? 1.562 8.759 3.281 1.00 76.00 122 GLN A C 1
ATOM 1004 O O . GLN A 1 122 ? 2.724 8.507 2.961 1.00 76.00 122 GLN A O 1
ATOM 1009 N N . ARG A 1 123 ? 0.742 9.505 2.527 1.00 81.75 123 ARG A N 1
ATOM 1010 C CA . ARG A 1 123 ? 1.167 10.155 1.280 1.00 81.75 123 ARG A CA 1
ATOM 1011 C C . ARG A 1 123 ? 2.356 11.078 1.524 1.00 81.75 123 ARG A C 1
ATOM 1013 O O . ARG A 1 123 ? 3.413 10.871 0.941 1.00 81.75 123 ARG A O 1
ATOM 1020 N N . GLN A 1 124 ? 2.232 11.996 2.479 1.00 79.44 124 GLN A N 1
ATOM 1021 C CA . GLN A 1 124 ? 3.297 12.923 2.850 1.00 79.44 124 GLN A CA 1
ATOM 1022 C C . GLN A 1 124 ? 4.569 12.189 3.302 1.00 79.44 124 GLN A C 1
ATOM 1024 O O . GLN A 1 124 ? 5.676 12.605 2.971 1.00 79.44 124 GLN A O 1
ATOM 1029 N N . ALA A 1 125 ? 4.441 11.083 4.042 1.00 79.44 125 ALA A N 1
ATOM 1030 C CA . ALA A 1 125 ? 5.589 10.280 4.459 1.00 79.44 125 ALA A CA 1
ATOM 1031 C C . ALA A 1 125 ? 6.299 9.592 3.278 1.00 79.44 125 ALA A C 1
ATOM 1033 O O . ALA A 1 125 ? 7.527 9.472 3.295 1.00 79.44 125 ALA A O 1
ATOM 1034 N N . ILE A 1 126 ? 5.549 9.139 2.268 1.00 82.75 126 ILE A N 1
ATOM 1035 C CA . ILE A 1 126 ? 6.101 8.591 1.022 1.00 82.75 126 ILE A CA 1
ATOM 1036 C C . ILE A 1 126 ? 6.792 9.705 0.236 1.00 82.75 126 ILE A C 1
ATOM 1038 O O . ILE A 1 126 ? 7.968 9.553 -0.095 1.00 82.75 126 ILE A O 1
ATOM 1042 N N . ASP A 1 127 ? 6.110 10.832 0.029 1.00 84.12 127 ASP A N 1
ATOM 1043 C CA . ASP A 1 127 ? 6.621 11.962 -0.749 1.00 84.12 127 ASP A CA 1
ATOM 1044 C C . ASP A 1 127 ? 7.876 12.571 -0.110 1.00 84.12 127 ASP A C 1
ATOM 1046 O O . ASP A 1 127 ? 8.854 12.869 -0.788 1.00 84.12 127 ASP A O 1
ATOM 1050 N N . LYS A 1 128 ? 7.917 12.675 1.223 1.00 83.00 128 LYS A N 1
ATOM 1051 C CA . LYS A 1 128 ? 9.105 13.133 1.957 1.00 83.00 128 LYS A CA 1
ATOM 1052 C C . LYS A 1 128 ? 10.311 12.214 1.750 1.00 83.00 128 LYS A C 1
ATOM 1054 O O . LYS A 1 128 ? 11.447 12.676 1.804 1.00 83.00 128 LYS A O 1
ATOM 1059 N N . LYS A 1 129 ? 10.082 10.910 1.575 1.00 82.81 129 LYS A N 1
ATOM 1060 C CA . LYS A 1 129 ? 11.154 9.914 1.473 1.00 82.81 129 LYS A CA 1
ATOM 1061 C C . LYS A 1 129 ? 11.632 9.699 0.039 1.00 82.81 129 LYS A C 1
ATOM 1063 O O . LYS A 1 129 ? 12.821 9.474 -0.162 1.00 82.81 129 LYS A O 1
ATOM 1068 N N . TRP A 1 130 ? 10.723 9.740 -0.929 1.00 79.44 130 TRP A N 1
ATOM 1069 C CA . TRP A 1 130 ? 11.004 9.394 -2.326 1.00 79.44 130 TRP A CA 1
ATOM 1070 C C . TRP A 1 130 ? 10.850 10.570 -3.297 1.00 79.44 130 TRP A C 1
ATOM 1072 O O . TRP A 1 130 ? 11.087 10.394 -4.490 1.00 79.44 130 TRP A O 1
ATOM 1082 N N . GLY A 1 131 ? 10.485 11.757 -2.803 1.00 78.94 131 GLY A N 1
ATOM 1083 C CA . GLY A 1 131 ? 9.952 12.834 -3.633 1.00 78.94 131 GLY A CA 1
ATOM 1084 C C . GLY A 1 131 ? 8.519 12.530 -4.067 1.00 78.94 131 GLY A C 1
ATOM 1085 O O . GLY A 1 131 ? 7.986 11.459 -3.781 1.00 78.94 131 GLY A O 1
ATOM 1086 N N . VAL A 1 132 ? 7.895 13.466 -4.780 1.00 72.94 132 VAL A N 1
ATOM 1087 C CA . VAL A 1 132 ? 6.577 13.242 -5.384 1.00 72.94 132 VAL A CA 1
ATOM 1088 C C . VAL A 1 132 ? 6.678 12.072 -6.366 1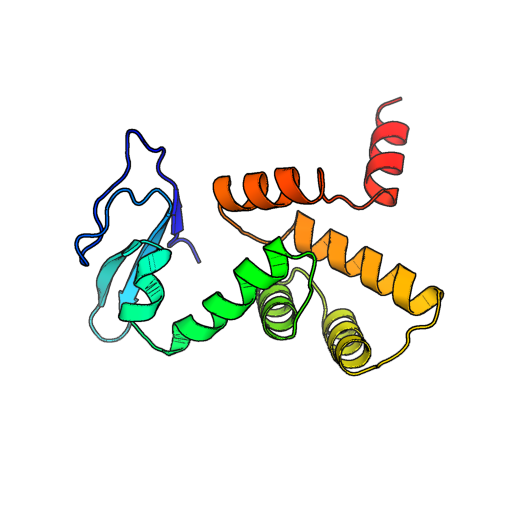.00 72.94 132 VAL A C 1
ATOM 1090 O O . VAL A 1 132 ? 7.368 12.146 -7.383 1.00 72.94 132 VAL A O 1
ATOM 1093 N N . VAL A 1 133 ? 6.013 10.964 -6.041 1.00 70.38 133 VAL A N 1
ATOM 1094 C CA . VAL A 1 133 ? 6.070 9.734 -6.839 1.00 70.38 133 VAL A CA 1
ATOM 1095 C C . VAL A 1 133 ? 5.002 9.799 -7.925 1.00 70.38 133 VAL A C 1
ATOM 1097 O O . VAL A 1 133 ? 3.853 9.434 -7.687 1.00 70.38 133 VAL A O 1
ATOM 1100 N N . ARG A 1 134 ? 5.389 10.274 -9.111 1.00 69.88 134 ARG A N 1
ATOM 1101 C CA . ARG A 1 134 ? 4.533 10.345 -10.304 1.00 69.88 134 ARG A CA 1
ATOM 1102 C C . ARG A 1 134 ? 5.209 9.738 -11.519 1.00 69.88 134 ARG A C 1
ATOM 1104 O O . ARG A 1 134 ? 6.440 9.688 -11.572 1.00 69.88 134 ARG A O 1
ATOM 1111 N N . ASP A 1 135 ? 4.415 9.287 -12.486 1.00 70.19 135 ASP A N 1
ATOM 1112 C CA . ASP A 1 135 ? 4.952 8.863 -13.778 1.00 70.19 135 ASP A CA 1
ATOM 1113 C C . ASP A 1 135 ? 5.518 10.091 -14.527 1.00 70.19 135 ASP A C 1
ATOM 1115 O O . ASP A 1 135 ? 4.752 10.984 -14.906 1.00 70.19 135 ASP A O 1
ATOM 1119 N N . PRO A 1 136 ? 6.840 10.152 -14.794 1.00 64.56 136 PRO A N 1
ATOM 1120 C CA . PRO A 1 136 ? 7.442 11.274 -15.511 1.00 64.56 136 PRO A CA 1
ATOM 1121 C C . PRO A 1 136 ? 6.856 11.475 -16.915 1.00 64.56 136 PRO A C 1
ATOM 1123 O O . PRO A 1 136 ? 6.833 12.595 -17.418 1.00 64.56 136 PRO A O 1
ATOM 1126 N N . ALA A 1 137 ? 6.366 10.405 -17.555 1.00 61.56 137 ALA A N 1
ATOM 1127 C CA . ALA A 1 137 ? 5.730 10.496 -18.866 1.00 61.56 137 ALA A CA 1
ATOM 1128 C C . ALA A 1 137 ? 4.345 11.164 -18.796 1.00 61.56 137 ALA A C 1
ATOM 1130 O O . ALA A 1 137 ? 3.914 11.788 -19.763 1.00 61.56 137 ALA A O 1
ATOM 1131 N N . ILE A 1 138 ? 3.651 11.063 -17.657 1.00 59.53 138 ILE A N 1
ATOM 1132 C CA . ILE A 1 138 ? 2.366 11.735 -17.432 1.00 59.53 138 ILE A CA 1
ATOM 1133 C C . ILE A 1 138 ? 2.587 13.219 -17.119 1.00 59.53 138 ILE A C 1
ATOM 1135 O O . ILE A 1 138 ? 1.840 14.052 -17.630 1.00 59.53 138 ILE A O 1
ATOM 1139 N N . GLU A 1 139 ? 3.611 13.577 -16.335 1.00 60.16 139 GLU A N 1
ATOM 1140 C CA . GLU A 1 139 ? 3.933 14.991 -16.070 1.00 60.16 139 GLU A CA 1
ATOM 1141 C C . GLU A 1 139 ? 4.368 15.736 -17.336 1.00 60.16 139 GLU A C 1
ATOM 1143 O O . GLU A 1 139 ? 3.832 16.808 -17.609 1.00 60.16 139 GLU A O 1
ATOM 1148 N N . ALA A 1 140 ? 5.216 15.127 -18.171 1.00 59.44 140 ALA A N 1
ATOM 1149 C CA . ALA A 1 140 ? 5.625 15.717 -19.448 1.00 59.44 140 ALA A CA 1
ATOM 1150 C C . ALA A 1 140 ? 4.431 15.996 -20.381 1.00 59.44 140 ALA A C 1
ATOM 1152 O O . ALA A 1 140 ? 4.387 17.022 -21.056 1.00 59.44 140 ALA A O 1
ATOM 1153 N N . ASN A 1 141 ? 3.425 15.115 -20.388 1.00 58.56 141 ASN A N 1
ATOM 1154 C CA . ASN A 1 141 ? 2.206 15.328 -21.169 1.00 58.56 141 ASN A CA 1
ATOM 1155 C C . ASN A 1 141 ? 1.307 16.422 -20.566 1.00 58.56 141 ASN A C 1
ATOM 1157 O O . ASN A 1 141 ? 0.683 17.168 -21.315 1.00 58.56 141 ASN A O 1
ATOM 1161 N N . LYS A 1 142 ? 1.245 16.561 -19.234 1.00 54.44 142 LYS A N 1
ATOM 1162 C CA . LYS A 1 142 ? 0.480 17.639 -18.577 1.00 54.44 142 LYS A CA 1
ATOM 1163 C C . LYS A 1 142 ? 1.099 19.014 -18.826 1.00 54.44 142 LYS A C 1
ATOM 1165 O O . LYS A 1 142 ? 0.361 19.945 -19.129 1.00 54.44 142 LYS A O 1
ATOM 1170 N N . GLU A 1 143 ? 2.424 19.131 -18.759 1.00 54.97 143 GLU A N 1
ATOM 1171 C CA . GLU A 1 143 ? 3.142 20.372 -19.087 1.00 54.97 143 GLU A CA 1
ATOM 1172 C C . GLU A 1 143 ? 3.000 20.74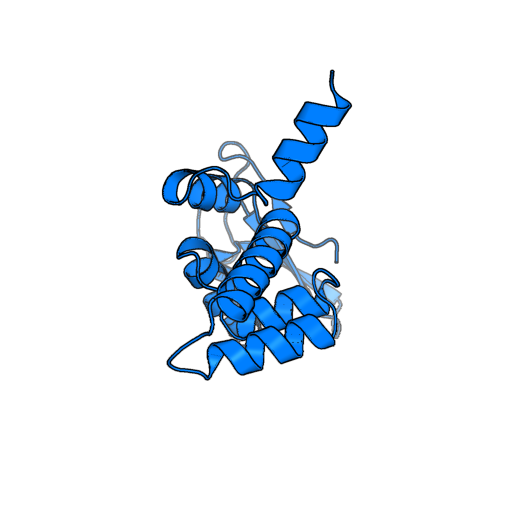0 -20.570 1.00 54.97 143 GLU A C 1
ATOM 1174 O O . GLU A 1 143 ? 2.804 21.908 -20.889 1.00 54.97 143 GLU A O 1
ATOM 1179 N N . ALA A 1 144 ? 2.997 19.749 -21.468 1.00 55.50 144 ALA A N 1
ATOM 1180 C CA . ALA A 1 144 ? 2.790 19.964 -22.902 1.00 55.50 144 ALA A CA 1
ATOM 1181 C C . ALA A 1 144 ? 1.345 20.338 -23.285 1.00 55.50 144 ALA A C 1
ATOM 1183 O O . ALA A 1 144 ? 1.132 20.920 -24.342 1.00 55.50 144 ALA A O 1
ATOM 1184 N N . THR A 1 145 ? 0.351 20.003 -22.455 1.00 52.69 145 THR A N 1
ATOM 1185 C CA . THR A 1 145 ? -1.065 20.355 -22.703 1.00 52.69 145 THR A CA 1
ATOM 1186 C C . THR A 1 145 ? -1.458 21.683 -22.036 1.00 52.69 145 THR A C 1
ATOM 1188 O O . THR A 1 145 ? -2.526 22.222 -22.309 1.00 52.69 145 THR A O 1
ATOM 1191 N N . ALA A 1 146 ? -0.611 22.211 -21.146 1.00 50.22 146 ALA A N 1
ATOM 1192 C CA . ALA A 1 146 ? -0.807 23.483 -20.451 1.00 50.22 146 ALA A CA 1
ATOM 1193 C C . ALA A 1 146 ? -0.099 24.676 -21.134 1.00 50.22 146 ALA A C 1
ATOM 1195 O O . ALA A 1 146 ? -0.084 25.769 -20.562 1.00 50.22 146 ALA A O 1
ATOM 1196 N N . GLN A 1 147 ? 0.483 24.468 -22.323 1.00 44.28 147 GLN A N 1
ATOM 1197 C CA . GLN A 1 147 ? 1.141 25.480 -23.163 1.00 44.28 147 GLN A CA 1
ATOM 1198 C C . GLN A 1 147 ? 0.357 25.753 -24.446 1.00 44.28 147 GLN A C 1
ATOM 1200 O O . GLN A 1 147 ? -0.183 24.785 -25.027 1.00 44.28 147 GLN A O 1
#

Sequence (147 aa):
MDHIWYADIEDARACECGHYPICEICVVENEVNGTVLEIGNCCINQVSTEFDTLKRIFPALREGRINPAIIDYAFKQGIINDWEKDFLLNVWRRHYLTSRQAAKFKQIRYSIYENIHISPKQRQAIDKKWGVVRDPAIEANKEATAQ

Radius of gyration: 17.9 Å; Cα contacts (8 Å, |Δi|>4): 153; chains: 1; bounding box: 42×39×48 Å

Mean predicted aligned error: 10.05 Å

Foldseek 3Di:
DPFKAFADLVRADAAPVRDDGARIWGWDADPVPRDIGTGHPVCPCVVDVVCVLVVVQLVCLLVLHCDLSLLVVCPVVVLDDPVVSVLQVVVNPDPDDDPVSVVVVLVSSQSSLVPPDDDPVSNVSSCVRPNNRHDPVVVVVVVVVVD

Solvent-accessible surface area (backbone atoms only — not comparable to full-atom values): 8718 Å² total; per-residue (Å²): 140,90,43,72,49,77,38,55,84,91,63,34,40,67,21,82,88,67,50,69,80,28,39,43,37,35,51,46,68,40,89,89,78,68,51,73,45,67,31,22,63,90,50,46,58,79,76,38,75,81,47,52,58,56,67,56,29,58,61,32,51,62,65,78,43,83,48,73,54,41,45,53,50,35,40,76,69,65,71,40,54,73,67,54,44,54,49,49,58,54,53,67,77,46,95,77,74,55,74,68,54,48,51,51,50,51,51,54,50,23,53,45,61,66,69,55,91,67,56,72,70,57,50,50,54,34,29,74,72,71,41,82,67,61,50,67,73,58,53,56,50,51,59,62,71,75,105

Nearest PDB structures (foldseek):
  4e1r-assembly1_A  TM=5.309E-01  e=4.777E+00  Mycobacterium tuberculosis